Protein AF-0000000078949678 (afdb_homodimer)

Secondary structure (DSSP, 8-state):
-HHHHHHHHHHGGG--S-HHHHHHHHHHHHTT--HHHHHH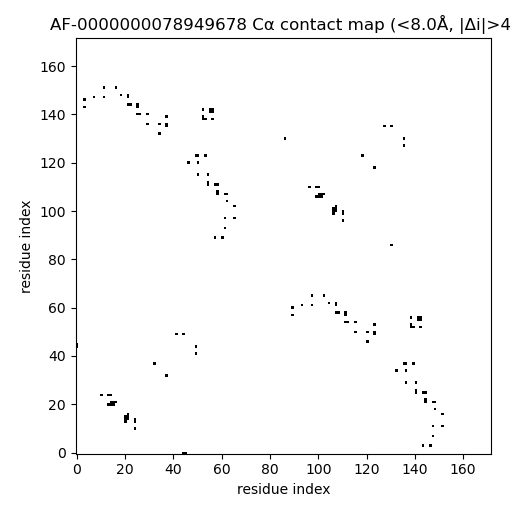HHHHS-HHHHHHHHHHHHHHHHHHHHHHHHHHHHHTTTTS------/-HHHHHHHHHHGGG--S-HHHHHHHHHHHHTT--HHHHHHHHHHS-HHHHHHHHHHHHHHHHHHHHHHHHHHHHHHHTTS------

Radius of gyration: 21.17 Å; Cα contacts (8 Å, |Δi|>4): 80; chains: 2; bounding box: 65×50×60 Å

Foldseek 3Di:
DVVVVVLCVVCVVQCPVDPVSVVVSVVVVCVPDDPVNVVVVLVPDPPVVNVVVVVVVVVVVVVVVVVVVVVVVVVVPPPPPPPPPD/DVVVVVLCVVCVVQQPPDPVSVVVSVVVVCVPDDPVNVVVVLVPDPPVVNVVVVVVVVVVVVVVVVVVVVVVVVVPPPPPPPPPPD

Organism: Halalkalibacterium halodurans (strain ATCC BAA-125 / DSM 18197 / FERM 7344 / JCM 9153 / C-125) (NCBI:txid272558)

Sequence (172 aa):
MEFVDRLYELYKDKLTGDEEDAFIIIEGIMESFTARDVNQLFHDLPEPERFDMLALYLYEKFRQKLAEEGIGQTKNRDDGQIKFYHMEFVDRLYELYKDKLTGDEEDAFIIIEGIMESFTARDVNQLFHDLPEPERFDMLALYLYEKFRQKLAEEGIGQTKNRDDGQIKFYH

Structure (mmCIF, N/CA/C/O backbone):
data_AF-0000000078949678-model_v1
#
loop_
_entity.id
_entity.type
_entity.pdbx_description
1 polymer 'BH0404 protein'
#
loop_
_atom_site.group_PDB
_atom_site.id
_atom_site.type_symbol
_atom_site.label_atom_id
_atom_site.label_alt_id
_atom_site.label_comp_id
_atom_site.label_asym_id
_atom_site.label_entity_id
_atom_site.label_seq_id
_atom_site.pdbx_PDB_ins_code
_atom_site.Cartn_x
_atom_site.Cartn_y
_atom_site.Cartn_z
_atom_site.occupancy
_atom_site.B_iso_or_equiv
_atom_site.auth_seq_id
_atom_site.auth_comp_id
_atom_site.auth_asym_id
_atom_site.auth_atom_id
_atom_site.pdbx_PDB_model_num
ATOM 1 N N . MET A 1 1 ? 14.203 7.016 0.719 1 61.31 1 MET A N 1
ATOM 2 C CA . MET A 1 1 ? 13.18 7.258 -0.299 1 61.31 1 MET A CA 1
ATOM 3 C C . MET A 1 1 ? 13.258 8.688 -0.818 1 61.31 1 MET A C 1
ATOM 5 O O . MET A 1 1 ? 12.969 9.633 -0.083 1 61.31 1 MET A O 1
ATOM 9 N N . GLU A 1 2 ? 14.172 8.844 -1.769 1 66.38 2 GLU A N 1
ATOM 10 C CA . GLU A 1 2 ? 14.414 10.203 -2.232 1 66.38 2 GLU A CA 1
ATOM 11 C C . GLU A 1 2 ? 13.18 10.781 -2.924 1 66.38 2 GLU A C 1
ATOM 13 O O . GLU A 1 2 ? 12.797 11.922 -2.672 1 66.38 2 GLU A O 1
ATOM 18 N N . PHE A 1 3 ? 12.578 9.977 -3.799 1 72 3 PHE A N 1
ATOM 19 C CA . PHE A 1 3 ? 11.445 10.469 -4.562 1 72 3 PHE A CA 1
ATOM 20 C C . PHE A 1 3 ? 10.258 10.75 -3.65 1 72 3 PHE A C 1
ATOM 22 O O . PHE A 1 3 ? 9.656 11.828 -3.723 1 72 3 PHE A O 1
ATOM 29 N N . VAL A 1 4 ? 10.023 9.883 -2.732 1 78.19 4 VAL A N 1
ATOM 30 C CA . VAL A 1 4 ? 8.906 10.023 -1.809 1 78.19 4 VAL A CA 1
ATOM 31 C C . VAL A 1 4 ? 9.117 11.25 -0.922 1 78.19 4 VAL A C 1
ATOM 33 O O . VAL A 1 4 ? 8.18 12 -0.646 1 78.19 4 VAL A O 1
ATOM 36 N N . ASP A 1 5 ? 10.344 11.414 -0.542 1 80.88 5 ASP A N 1
ATOM 37 C CA . ASP A 1 5 ? 10.688 12.562 0.292 1 80.88 5 ASP A CA 1
ATOM 38 C C . ASP A 1 5 ? 10.438 13.867 -0.449 1 80.88 5 ASP A C 1
ATOM 40 O O . ASP A 1 5 ? 9.922 14.828 0.131 1 80.88 5 ASP A O 1
ATOM 44 N N . ARG A 1 6 ? 10.844 13.828 -1.626 1 80.88 6 ARG A N 1
ATOM 45 C CA . ARG A 1 6 ? 10.664 15.016 -2.455 1 80.88 6 ARG A CA 1
ATOM 46 C C . ARG A 1 6 ? 9.18 15.32 -2.656 1 80.88 6 ARG A C 1
ATOM 48 O O . ARG A 1 6 ? 8.766 16.469 -2.564 1 80.88 6 ARG A O 1
ATOM 55 N N . LEU A 1 7 ? 8.359 14.328 -2.93 1 81.06 7 LEU A N 1
ATOM 56 C CA . LEU A 1 7 ? 6.926 14.508 -3.117 1 81.06 7 LEU A CA 1
ATOM 57 C C . LEU A 1 7 ? 6.27 15.023 -1.837 1 81.06 7 LEU A C 1
ATOM 59 O O . LEU A 1 7 ? 5.402 15.898 -1.885 1 81.06 7 LEU A O 1
ATOM 63 N N . TYR A 1 8 ? 6.746 14.5 -0.743 1 84.62 8 TYR A N 1
ATOM 64 C CA . TYR A 1 8 ? 6.207 14.938 0.542 1 84.62 8 TYR A CA 1
ATOM 65 C C . TYR A 1 8 ? 6.492 16.406 0.783 1 84.62 8 TYR A C 1
ATOM 67 O O . TYR A 1 8 ? 5.609 17.156 1.204 1 84.62 8 TYR A O 1
ATOM 75 N N . GLU A 1 9 ? 7.707 16.797 0.512 1 82.5 9 GLU A N 1
ATOM 76 C CA . GLU A 1 9 ? 8.117 18.172 0.719 1 82.5 9 GLU A CA 1
ATOM 77 C C . GLU A 1 9 ? 7.309 19.125 -0.166 1 82.5 9 GLU A C 1
ATOM 79 O O . GLU A 1 9 ? 6.98 20.234 0.247 1 82.5 9 GLU A O 1
ATOM 84 N N . LEU A 1 10 ? 6.992 18.625 -1.305 1 82.69 10 LEU A N 1
ATOM 85 C CA . LEU A 1 10 ? 6.273 19.438 -2.275 1 82.69 10 LEU A CA 1
ATOM 86 C C . LEU A 1 10 ? 4.809 19.594 -1.872 1 82.69 10 LEU A C 1
ATOM 88 O O . LEU A 1 10 ? 4.219 20.656 -2.082 1 82.69 10 LEU A O 1
ATOM 92 N N . TYR A 1 11 ? 4.289 18.594 -1.198 1 81.38 11 TYR A N 1
ATOM 93 C CA . TYR A 1 11 ? 2.844 18.594 -1.015 1 81.38 11 TYR A CA 1
ATOM 94 C C . TYR A 1 11 ? 2.482 18.625 0.466 1 81.38 11 TYR A C 1
ATOM 96 O O . TYR A 1 11 ? 1.304 18.703 0.821 1 81.38 11 TYR A O 1
ATOM 104 N N . LYS A 1 12 ? 3.402 18.688 1.353 1 77.25 12 LYS A N 1
ATOM 105 C CA . LYS A 1 12 ? 3.162 18.578 2.789 1 77.25 12 LYS A CA 1
ATOM 106 C C . LYS A 1 12 ? 2.322 19.75 3.293 1 77.25 12 LYS A C 1
ATOM 108 O O . LYS A 1 12 ? 1.557 19.609 4.246 1 77.25 12 LYS A O 1
ATOM 113 N N . ASP A 1 13 ? 2.549 20.891 2.637 1 76.69 13 ASP A N 1
ATOM 114 C CA . ASP A 1 13 ? 1.837 22.094 3.088 1 76.69 13 ASP A CA 1
ATOM 115 C C . ASP A 1 13 ? 0.347 21.984 2.771 1 76.69 13 ASP A C 1
ATOM 117 O O . ASP A 1 13 ? -0.465 22.719 3.346 1 76.69 13 ASP A O 1
ATOM 121 N N . LYS A 1 14 ? 0.076 21.188 1.823 1 78.06 14 LYS A N 1
ATOM 122 C CA . LYS A 1 14 ? -1.313 20.984 1.422 1 78.06 14 LYS A CA 1
ATOM 123 C C . LYS A 1 14 ? -1.976 19.891 2.262 1 78.06 14 LYS A C 1
ATOM 125 O O . LYS A 1 14 ? -3.189 19.688 2.18 1 78.06 14 LYS A O 1
ATOM 130 N N . LEU A 1 15 ? -1.161 19.312 3.064 1 70.38 15 LEU A N 1
ATOM 131 C CA . LEU A 1 15 ? -1.652 18.219 3.904 1 70.38 15 LEU A CA 1
ATOM 132 C C . LEU A 1 15 ? -2.25 18.766 5.199 1 70.38 15 LEU A C 1
ATOM 134 O O . LEU A 1 15 ? -1.608 19.547 5.906 1 70.38 15 LEU A O 1
ATOM 138 N N . THR A 1 16 ? -3.445 19.016 5.418 1 64.88 16 THR A N 1
ATOM 139 C CA . THR A 1 16 ? -4.109 19.609 6.574 1 64.88 16 THR A CA 1
ATOM 140 C C . THR A 1 16 ? -4.219 18.609 7.715 1 64.88 16 THR A C 1
ATOM 142 O O . THR A 1 16 ? -4.656 18.953 8.812 1 64.88 16 THR A O 1
ATOM 145 N N . GLY A 1 17 ? -3.521 17.547 7.672 1 61.59 17 GLY A N 1
ATOM 146 C CA . GLY A 1 17 ? -3.52 16.609 8.789 1 61.59 17 GLY A CA 1
ATOM 147 C C . GLY A 1 17 ? -4.66 15.609 8.734 1 61.59 17 GLY A C 1
ATOM 148 O O . GLY A 1 17 ? -4.68 14.641 9.492 1 61.59 17 GLY A O 1
ATOM 149 N N . ASP A 1 18 ? -5.695 15.953 8 1 66.25 18 ASP A N 1
ATOM 150 C CA . ASP A 1 18 ? -6.805 15.008 7.887 1 66.25 18 ASP A CA 1
ATOM 151 C C . ASP A 1 18 ? -6.492 13.922 6.855 1 66.25 18 ASP A C 1
ATOM 153 O O . ASP A 1 18 ? -5.938 14.211 5.793 1 66.25 18 ASP A O 1
ATOM 157 N N . GLU A 1 19 ? -6.617 12.711 7.191 1 66.5 19 GLU A N 1
ATOM 158 C CA . GLU A 1 19 ? -6.418 11.555 6.328 1 66.5 19 GLU A CA 1
ATOM 159 C C . GLU A 1 19 ? -7.027 11.781 4.945 1 66.5 19 GLU A C 1
ATOM 161 O O . GLU A 1 19 ? -6.445 11.398 3.932 1 66.5 19 GLU A O 1
ATOM 166 N N . GLU A 1 20 ? -8.18 12.312 4.855 1 71.69 20 GLU A N 1
ATOM 167 C CA . GLU A 1 20 ? -8.867 12.562 3.592 1 71.69 20 GLU A CA 1
ATOM 168 C C . GLU A 1 20 ? -8.078 13.539 2.719 1 71.69 20 GLU A C 1
ATOM 170 O O . GLU A 1 20 ? -8.031 13.383 1.496 1 71.69 20 GLU A O 1
ATOM 175 N N . ASP A 1 21 ? -7.473 14.398 3.363 1 78.56 21 ASP A N 1
ATOM 176 C CA . ASP A 1 21 ? -6.707 15.406 2.633 1 78.56 21 ASP A CA 1
ATOM 177 C C . ASP A 1 21 ? -5.477 14.789 1.975 1 78.56 21 ASP A C 1
ATOM 179 O O . ASP A 1 21 ? -5.145 15.109 0.833 1 78.56 21 ASP A O 1
ATOM 183 N N . ALA A 1 22 ? -4.918 13.836 2.717 1 80.38 22 ALA A N 1
ATOM 184 C CA . ALA A 1 22 ? -3.729 13.18 2.18 1 80.38 22 ALA A CA 1
ATOM 185 C C . ALA A 1 22 ? -4.07 12.367 0.933 1 80.38 22 ALA A C 1
ATOM 187 O O . ALA A 1 22 ? -3.334 12.398 -0.057 1 80.38 22 ALA A O 1
ATOM 188 N N . PHE A 1 23 ? -5.258 11.805 0.991 1 85 23 PHE A N 1
ATOM 189 C CA . PHE A 1 23 ? -5.66 10.961 -0.129 1 85 23 PHE A CA 1
ATOM 190 C C . PHE A 1 23 ? -5.918 11.805 -1.374 1 85 23 PHE A C 1
ATOM 192 O O . PHE A 1 23 ? -5.543 11.414 -2.482 1 85 23 PHE A O 1
ATOM 199 N N . ILE A 1 24 ? -6.504 12.938 -1.186 1 87 24 ILE A N 1
ATOM 200 C CA . ILE A 1 24 ? -6.844 13.828 -2.293 1 87 24 ILE A CA 1
ATOM 201 C C . ILE A 1 24 ? -5.566 14.352 -2.945 1 87 24 ILE A C 1
ATOM 203 O O . ILE A 1 24 ? -5.469 14.406 -4.172 1 87 24 ILE A O 1
ATOM 207 N N . ILE A 1 25 ? -4.641 14.727 -2.17 1 87.12 25 ILE A N 1
ATOM 208 C CA . ILE A 1 25 ? -3.373 15.25 -2.666 1 87.12 25 ILE A CA 1
ATOM 209 C C . ILE A 1 25 ? -2.65 14.172 -3.473 1 87.12 25 ILE A C 1
ATOM 211 O O . ILE A 1 25 ? -2.156 14.438 -4.57 1 87.12 25 ILE A O 1
ATOM 215 N N . ILE A 1 26 ? -2.629 12.984 -2.979 1 91.94 26 ILE A N 1
ATOM 216 C CA . ILE A 1 26 ? -1.965 11.875 -3.65 1 91.94 26 ILE A CA 1
ATOM 217 C C . ILE A 1 26 ? -2.641 11.602 -4.992 1 91.94 26 ILE A C 1
ATOM 219 O O . ILE A 1 26 ? -1.967 11.359 -5.996 1 91.94 26 ILE A O 1
ATOM 223 N N . GLU A 1 27 ? -3.961 11.609 -4.957 1 88.94 27 GLU A N 1
ATOM 224 C CA . GLU A 1 27 ? -4.699 11.43 -6.203 1 88.94 27 GLU A CA 1
ATOM 225 C C . GLU A 1 27 ? -4.301 12.484 -7.234 1 88.94 27 GLU A C 1
ATOM 227 O O . GLU A 1 27 ? -4.176 12.172 -8.422 1 88.94 27 GLU A O 1
ATOM 232 N N . GLY A 1 28 ? -4.223 13.672 -6.754 1 89.12 28 GLY A N 1
ATOM 233 C CA . GLY A 1 28 ? -3.787 14.742 -7.637 1 89.12 28 GLY A CA 1
ATOM 234 C C . GLY A 1 28 ? -2.402 14.516 -8.211 1 89.12 28 GLY A C 1
ATOM 235 O O . GLY A 1 28 ? -2.164 14.773 -9.398 1 89.12 28 GLY A O 1
ATOM 236 N N . ILE A 1 29 ? -1.448 14.023 -7.402 1 89.94 29 ILE A N 1
ATOM 237 C CA . ILE A 1 29 ? -0.082 13.719 -7.816 1 89.94 29 ILE A CA 1
ATOM 238 C C . ILE A 1 29 ? -0.09 12.586 -8.844 1 89.94 29 ILE A C 1
ATOM 240 O O . ILE A 1 29 ? 0.567 12.68 -9.883 1 89.94 29 ILE A O 1
ATOM 244 N N . MET A 1 30 ? -0.865 11.531 -8.617 1 91.88 30 MET A N 1
ATOM 245 C CA . MET A 1 30 ? -0.91 10.336 -9.445 1 91.88 30 MET A CA 1
ATOM 246 C C . MET A 1 30 ? -1.525 10.641 -10.805 1 91.88 30 MET A C 1
ATOM 248 O O . MET A 1 30 ? -1.249 9.945 -11.789 1 91.88 30 MET A O 1
ATOM 252 N N . GLU A 1 31 ? -2.357 11.672 -10.953 1 91.19 31 GLU A N 1
ATOM 253 C CA . GLU A 1 31 ? -2.99 12.055 -12.211 1 91.19 31 GLU A CA 1
ATOM 254 C C . GLU A 1 31 ? -1.947 12.422 -13.266 1 91.19 31 GLU A C 1
ATOM 256 O O . GLU A 1 31 ? -2.186 12.25 -14.461 1 91.19 31 GLU A O 1
ATOM 261 N N . SER A 1 32 ? -0.833 12.828 -12.766 1 89.44 32 SER A N 1
ATOM 262 C CA . SER A 1 32 ? 0.216 13.258 -13.68 1 89.44 32 SER A CA 1
ATOM 263 C C . SER A 1 32 ? 1.136 12.102 -14.047 1 89.44 32 SER A C 1
ATOM 265 O O . SER A 1 32 ? 1.992 12.234 -14.93 1 89.44 32 SER A O 1
ATOM 267 N N . PHE A 1 33 ? 0.99 11.039 -13.367 1 92.06 33 PHE A N 1
ATOM 268 C CA . PHE A 1 33 ? 1.872 9.906 -13.602 1 92.06 33 PHE A CA 1
ATOM 269 C C . PHE A 1 33 ? 1.341 9.031 -14.734 1 92.06 33 PHE A C 1
ATOM 271 O O . PHE A 1 33 ? 0.139 8.773 -14.812 1 92.06 33 PHE A O 1
ATOM 278 N N . THR A 1 34 ? 2.201 8.539 -15.609 1 93.38 34 THR A N 1
ATOM 279 C CA . THR A 1 34 ? 1.892 7.531 -16.625 1 93.38 34 THR A CA 1
ATOM 280 C C . THR A 1 34 ? 2.242 6.133 -16.125 1 93.38 34 THR A C 1
ATOM 282 O O . THR A 1 34 ? 2.855 5.98 -15.062 1 93.38 34 THR A O 1
ATOM 285 N N . ALA A 1 35 ? 1.836 5.141 -16.891 1 92.38 35 ALA A N 1
ATOM 286 C CA . ALA A 1 35 ? 2.205 3.764 -16.578 1 92.38 35 ALA A CA 1
ATOM 287 C C . ALA A 1 35 ? 3.721 3.6 -16.531 1 92.38 35 ALA A C 1
ATOM 289 O O . ALA A 1 35 ? 4.246 2.881 -15.672 1 92.38 35 ALA A O 1
ATOM 290 N N . ARG A 1 36 ? 4.352 4.258 -17.406 1 93.81 36 ARG A N 1
ATOM 291 C CA . ARG A 1 36 ? 5.812 4.215 -17.453 1 93.81 36 ARG A CA 1
ATOM 292 C C . ARG A 1 36 ? 6.41 4.84 -16.188 1 93.81 36 ARG A C 1
ATOM 294 O O . ARG A 1 36 ? 7.371 4.312 -15.633 1 93.81 36 ARG A O 1
ATOM 301 N N . ASP A 1 37 ? 5.844 5.957 -15.711 1 93.62 37 ASP A N 1
ATOM 302 C CA . ASP A 1 37 ? 6.316 6.621 -14.5 1 93.62 37 ASP A CA 1
ATOM 303 C C . ASP A 1 37 ? 6.176 5.707 -13.281 1 93.62 37 ASP A C 1
ATOM 305 O O . ASP A 1 37 ? 7.086 5.625 -12.453 1 93.62 37 ASP A O 1
ATOM 309 N N . VAL A 1 38 ? 5.062 5.027 -13.219 1 94.81 38 VAL A N 1
ATOM 310 C CA . VAL A 1 38 ? 4.773 4.141 -12.094 1 94.81 38 VAL A CA 1
ATOM 311 C C . VAL A 1 38 ? 5.766 2.984 -12.078 1 94.81 38 VAL A C 1
ATOM 313 O O . VAL A 1 38 ? 6.316 2.645 -11.031 1 94.81 38 VAL A O 1
ATOM 316 N N . ASN A 1 39 ? 6.035 2.426 -13.242 1 94.94 39 ASN A N 1
ATOM 317 C CA . ASN A 1 39 ? 6.992 1.333 -13.367 1 94.94 39 ASN A CA 1
ATOM 318 C C . ASN A 1 39 ? 8.398 1.775 -12.969 1 94.94 39 ASN A C 1
ATOM 320 O O . ASN A 1 39 ? 9.102 1.064 -12.25 1 94.94 39 ASN A O 1
ATOM 324 N N . GLN A 1 40 ? 8.781 2.936 -13.445 1 93.5 40 GLN A N 1
ATOM 325 C CA . GLN A 1 40 ? 10.109 3.461 -13.148 1 93.5 40 GLN A CA 1
ATOM 326 C C . GLN A 1 40 ? 10.273 3.742 -11.664 1 93.5 40 GLN A C 1
ATOM 328 O O . GLN A 1 40 ? 11.328 3.453 -11.078 1 93.5 40 GLN A O 1
ATOM 333 N N . LEU A 1 41 ? 9.297 4.312 -11.102 1 92.94 41 LEU A N 1
ATOM 334 C CA . LEU A 1 41 ? 9.336 4.609 -9.672 1 92.94 41 LEU A CA 1
ATOM 335 C C . LEU A 1 41 ? 9.508 3.332 -8.859 1 92.94 41 LEU A C 1
ATOM 337 O O . LEU A 1 41 ? 10.344 3.277 -7.953 1 92.94 41 LEU A O 1
ATOM 341 N N . PHE A 1 42 ? 8.766 2.324 -9.242 1 95.19 42 PHE A N 1
ATOM 342 C CA . PHE A 1 42 ? 8.867 1.044 -8.555 1 95.19 42 PHE A CA 1
ATOM 343 C C . PHE A 1 42 ? 10.281 0.482 -8.664 1 95.19 42 PHE A C 1
ATOM 345 O O . PHE A 1 42 ? 10.844 -0.004 -7.68 1 95.19 42 PHE A O 1
ATOM 352 N N . HIS A 1 43 ? 10.781 0.562 -9.773 1 92.62 43 HIS A N 1
ATOM 353 C CA . HIS A 1 43 ? 12.109 0.021 -10.039 1 92.62 43 HIS A CA 1
ATOM 354 C C . HIS A 1 43 ? 13.188 0.816 -9.305 1 92.62 43 HIS A C 1
ATOM 356 O O . HIS A 1 43 ? 14.211 0.261 -8.906 1 92.62 43 HIS A O 1
ATOM 362 N N . ASP A 1 44 ? 12.938 2.096 -9.102 1 91.5 44 ASP A N 1
ATOM 363 C CA . ASP A 1 44 ? 13.906 2.969 -8.453 1 91.5 44 ASP A CA 1
ATOM 364 C C . ASP A 1 44 ? 13.867 2.811 -6.938 1 91.5 44 ASP A C 1
ATOM 366 O O . ASP A 1 44 ? 14.789 3.242 -6.238 1 91.5 44 ASP A O 1
ATOM 370 N N . LEU A 1 45 ? 12.797 2.271 -6.43 1 91.75 45 LEU A N 1
ATOM 371 C CA . LEU A 1 45 ? 12.727 2.01 -4.996 1 91.75 45 LEU A CA 1
ATOM 372 C C . LEU A 1 45 ? 13.719 0.919 -4.598 1 91.75 45 LEU A C 1
ATOM 374 O O . LEU A 1 45 ? 13.859 -0.084 -5.305 1 91.75 45 LEU A O 1
ATOM 378 N N . PRO A 1 46 ? 14.406 1.146 -3.477 1 92.81 46 PRO A N 1
ATOM 379 C CA . PRO A 1 46 ? 15.25 0.059 -2.973 1 92.81 46 PRO A CA 1
ATOM 380 C C . PRO A 1 46 ? 14.453 -1.212 -2.678 1 92.81 46 PRO A C 1
ATOM 382 O O . PRO A 1 46 ? 13.266 -1.143 -2.365 1 92.81 46 PRO A O 1
ATOM 385 N N . GLU A 1 47 ? 15.141 -2.32 -2.732 1 92 47 GLU A N 1
ATOM 386 C CA . GLU A 1 47 ? 14.508 -3.633 -2.615 1 92 47 GLU A CA 1
ATOM 387 C C . GLU A 1 47 ? 13.648 -3.723 -1.356 1 92 47 GLU A C 1
ATOM 389 O O . GLU A 1 47 ? 12.492 -4.133 -1.419 1 92 47 GLU A O 1
ATOM 394 N N . PRO A 1 48 ? 14.164 -3.262 -0.14 1 93.19 48 PRO A N 1
ATOM 395 C CA . PRO A 1 48 ? 13.328 -3.359 1.061 1 93.19 48 PRO A CA 1
ATOM 396 C C . PRO A 1 48 ? 12.039 -2.549 0.95 1 93.19 48 PRO A C 1
ATOM 398 O O . PRO A 1 48 ? 11 -2.965 1.462 1 93.19 48 PRO A O 1
ATOM 401 N N . GLU A 1 49 ? 12.117 -1.472 0.24 1 92.94 49 GLU A N 1
ATOM 402 C CA . GLU A 1 49 ? 10.945 -0.613 0.095 1 92.94 49 GLU A CA 1
ATOM 403 C C . GLU A 1 49 ? 9.938 -1.216 -0.876 1 92.94 49 GLU A C 1
ATOM 405 O O . GLU A 1 49 ? 8.727 -1.062 -0.697 1 92.94 49 GLU A O 1
ATOM 410 N N . ARG A 1 50 ? 10.461 -1.884 -1.887 1 95.56 50 ARG A N 1
ATOM 411 C CA . ARG A 1 50 ? 9.562 -2.57 -2.812 1 95.56 50 ARG A CA 1
ATOM 412 C C . ARG A 1 50 ? 8.805 -3.693 -2.109 1 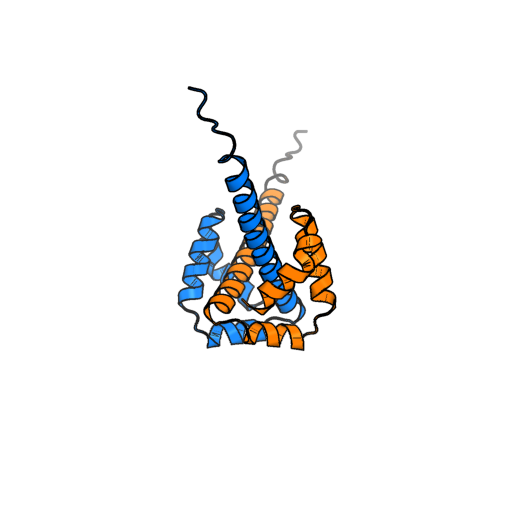95.56 50 ARG A C 1
ATOM 414 O O . ARG A 1 50 ? 7.613 -3.893 -2.354 1 95.56 50 ARG A O 1
ATOM 421 N N . PHE A 1 51 ? 9.531 -4.383 -1.236 1 94.81 51 PHE A N 1
ATOM 422 C CA . PHE A 1 51 ? 8.906 -5.426 -0.432 1 94.81 51 PHE A CA 1
ATOM 423 C C . PHE A 1 51 ? 7.828 -4.836 0.47 1 94.81 51 PHE A C 1
ATOM 425 O O . PHE A 1 51 ? 6.73 -5.387 0.573 1 94.81 51 PHE A O 1
ATOM 432 N N . ASP A 1 52 ? 8.141 -3.66 1.082 1 93.38 52 ASP A N 1
ATOM 433 C CA . ASP A 1 52 ? 7.191 -2.988 1.963 1 93.38 52 ASP A CA 1
ATOM 434 C C . ASP A 1 52 ? 5.926 -2.596 1.207 1 93.38 52 ASP A C 1
ATOM 436 O O . ASP A 1 52 ? 4.816 -2.744 1.725 1 93.38 52 ASP A O 1
ATOM 440 N N . MET A 1 53 ? 6.141 -2.072 0.069 1 95.56 53 MET A N 1
ATOM 441 C CA . MET A 1 53 ? 5.012 -1.632 -0.742 1 95.56 53 MET A CA 1
ATOM 442 C C . MET A 1 53 ? 4.094 -2.803 -1.079 1 95.56 53 MET A C 1
ATOM 444 O O . MET A 1 53 ? 2.871 -2.688 -0.984 1 95.56 53 MET A O 1
ATOM 448 N N . LEU A 1 54 ? 4.715 -3.955 -1.516 1 96.12 54 LEU A N 1
ATOM 449 C CA . LEU A 1 54 ? 3.914 -5.129 -1.847 1 96.12 54 LEU A CA 1
ATOM 450 C C . LEU A 1 54 ? 3.203 -5.668 -0.61 1 96.12 54 LEU A C 1
ATOM 452 O O . LEU A 1 54 ? 2.027 -6.027 -0.674 1 96.12 54 LEU A O 1
ATOM 456 N N . ALA A 1 55 ? 3.932 -5.688 0.539 1 93.69 55 ALA A N 1
ATOM 457 C CA . ALA A 1 55 ? 3.334 -6.164 1.783 1 93.69 55 ALA A CA 1
ATOM 458 C C . ALA A 1 55 ? 2.123 -5.32 2.17 1 93.69 55 ALA A C 1
ATOM 460 O O . ALA A 1 55 ? 1.08 -5.855 2.551 1 93.69 55 ALA A O 1
ATOM 461 N N . LEU A 1 56 ? 2.264 -4.023 2.094 1 94.94 56 LEU A N 1
ATOM 462 C CA . LEU A 1 56 ? 1.186 -3.092 2.404 1 94.94 56 LEU A CA 1
ATOM 463 C C . LEU A 1 56 ? -0.013 -3.324 1.49 1 94.94 56 LEU A C 1
ATOM 465 O O . LEU A 1 56 ? -1.157 -3.338 1.951 1 94.94 56 LEU A O 1
ATOM 469 N N . TYR A 1 57 ? 0.32 -3.486 0.228 1 95.19 57 TYR A N 1
ATOM 470 C CA . TYR A 1 57 ? -0.736 -3.729 -0.749 1 95.19 57 TYR A CA 1
ATOM 471 C C . TYR A 1 57 ? -1.49 -5.012 -0.427 1 95.19 57 TYR A C 1
ATOM 473 O O . TYR A 1 57 ? -2.725 -5.031 -0.419 1 95.19 57 TYR A O 1
ATOM 481 N N . LEU A 1 58 ? -0.792 -6.133 -0.193 1 92.94 58 LEU A N 1
ATOM 482 C CA . LEU A 1 58 ? -1.403 -7.414 0.142 1 92.94 58 LEU A CA 1
ATOM 483 C C . LEU A 1 58 ? -2.234 -7.301 1.415 1 92.94 58 LEU A C 1
ATOM 485 O O . LEU A 1 58 ? -3.342 -7.84 1.487 1 92.94 58 LEU A O 1
ATOM 489 N N . TYR A 1 59 ? -1.728 -6.602 2.375 1 91.19 59 TYR A N 1
ATOM 490 C CA . TYR A 1 59 ? -2.43 -6.391 3.635 1 91.19 59 TYR A CA 1
ATOM 491 C C . TYR A 1 59 ? -3.77 -5.699 3.404 1 91.19 59 TYR A C 1
ATOM 493 O O . TYR A 1 59 ? -4.797 -6.141 3.922 1 91.19 59 TYR A O 1
ATOM 501 N N . GLU A 1 60 ? -3.754 -4.625 2.68 1 90.31 60 GLU A N 1
ATOM 502 C CA . GLU A 1 60 ? -4.969 -3.863 2.406 1 90.31 60 GLU A CA 1
ATOM 503 C C . GLU A 1 60 ? -5.977 -4.699 1.619 1 90.31 60 GLU A C 1
ATOM 505 O O . GLU A 1 60 ? -7.18 -4.621 1.867 1 90.31 60 GLU A O 1
ATOM 510 N N . LYS A 1 61 ? -5.465 -5.457 0.64 1 90.06 61 LYS A N 1
ATOM 511 C CA . LYS A 1 61 ? -6.348 -6.309 -0.148 1 90.06 61 LYS A CA 1
ATOM 512 C C . LYS A 1 61 ? -6.984 -7.395 0.718 1 90.06 61 LYS A C 1
ATOM 514 O O . LYS A 1 61 ? -8.18 -7.672 0.596 1 90.06 61 LYS A O 1
ATOM 519 N N . PHE A 1 62 ? -6.246 -7.969 1.609 1 86.94 62 PHE A N 1
ATOM 520 C CA . PHE A 1 62 ? -6.77 -8.992 2.506 1 86.94 62 PHE A CA 1
ATOM 521 C C . PHE A 1 62 ? -7.809 -8.398 3.451 1 86.94 62 PHE A C 1
ATOM 523 O O . PHE A 1 62 ? -8.859 -9.008 3.688 1 86.94 62 PHE A O 1
ATOM 530 N N . ARG A 1 63 ? -7.445 -7.219 3.928 1 86.56 63 ARG A N 1
ATOM 531 C CA . ARG A 1 63 ? -8.398 -6.535 4.797 1 86.56 63 ARG A CA 1
ATOM 532 C C . ARG A 1 63 ? -9.711 -6.273 4.07 1 86.56 63 ARG A C 1
ATOM 534 O O . ARG A 1 63 ? -10.789 -6.449 4.645 1 86.56 63 ARG A O 1
ATOM 541 N N . GLN A 1 64 ? -9.695 -5.816 2.889 1 85.44 64 GLN A N 1
ATOM 542 C CA . GLN A 1 64 ? -10.883 -5.551 2.078 1 85.44 64 GLN A CA 1
ATOM 543 C C . GLN A 1 64 ? -11.695 -6.824 1.869 1 85.44 64 GLN A C 1
ATOM 545 O O . GLN A 1 64 ? -12.93 -6.805 1.971 1 85.44 64 GLN A O 1
ATOM 550 N N . LYS A 1 65 ? -11.008 -7.828 1.596 1 84.31 65 LYS A N 1
ATOM 551 C CA . LYS A 1 65 ? -11.68 -9.102 1.36 1 84.31 65 LYS A CA 1
ATOM 552 C C . LYS A 1 65 ? -12.336 -9.625 2.639 1 84.31 65 LYS A C 1
ATOM 554 O O . LYS A 1 65 ? -13.445 -10.148 2.604 1 84.31 65 LYS A O 1
ATOM 559 N N . LEU A 1 66 ? -11.625 -9.555 3.727 1 83.31 66 LEU A N 1
ATOM 560 C CA . LEU A 1 66 ? -12.164 -9.969 5.016 1 83.31 66 LEU A CA 1
ATOM 561 C C . LEU A 1 66 ? -13.438 -9.188 5.344 1 83.31 66 LEU A C 1
ATOM 563 O O . LEU A 1 66 ? -14.406 -9.758 5.84 1 83.31 66 LEU A O 1
ATOM 567 N N . ALA A 1 67 ? -13.367 -7.891 5.113 1 81.5 67 ALA A N 1
ATOM 568 C CA . ALA A 1 67 ? -14.508 -7.023 5.367 1 81.5 67 ALA A CA 1
ATOM 569 C C . ALA A 1 67 ? -15.695 -7.406 4.484 1 81.5 67 ALA A C 1
ATOM 571 O O . ALA A 1 67 ? -16.844 -7.383 4.938 1 81.5 67 ALA A O 1
ATOM 572 N N . GLU A 1 68 ? -15.352 -7.695 3.291 1 81.56 68 GLU A N 1
ATOM 573 C CA . GLU A 1 68 ? -16.406 -8.078 2.346 1 81.56 68 GLU A CA 1
ATOM 574 C C . GLU A 1 68 ? -17.047 -9.398 2.75 1 81.56 68 GLU A C 1
ATOM 576 O O . GLU A 1 68 ? -18.266 -9.57 2.588 1 81.56 68 GLU A O 1
ATOM 581 N N . GLU A 1 69 ? -16.25 -10.305 3.258 1 78.25 69 GLU A N 1
ATOM 582 C CA . GLU A 1 69 ? -16.766 -11.602 3.678 1 78.25 69 GLU A CA 1
ATOM 583 C C . GLU A 1 69 ? -17.516 -11.5 5.008 1 78.25 69 GLU A C 1
ATOM 585 O O . GLU A 1 69 ? -18.406 -12.289 5.285 1 78.25 69 GLU A O 1
ATOM 590 N N . GLY A 1 70 ? -16.922 -10.578 5.859 1 71.06 70 GLY A N 1
ATOM 591 C CA . GLY A 1 70 ? -17.625 -10.344 7.105 1 71.06 70 GLY A CA 1
ATOM 592 C C . GLY A 1 70 ? -18.984 -9.688 6.914 1 71.06 70 GLY A C 1
ATOM 593 O O . GLY A 1 70 ? -19.922 -9.969 7.656 1 71.06 70 GLY A O 1
ATOM 594 N N . ILE A 1 71 ? -19.016 -8.703 6.141 1 61.19 71 ILE A N 1
ATOM 595 C CA . ILE A 1 71 ? -20.281 -8.039 5.855 1 61.19 71 ILE A CA 1
ATOM 596 C C . ILE A 1 71 ? -21.234 -9.016 5.188 1 61.19 71 ILE A C 1
ATOM 598 O O . ILE A 1 71 ? -22.438 -8.969 5.422 1 61.19 71 ILE A O 1
ATOM 602 N N . GLY A 1 72 ? -20.578 -9.852 4.348 1 53 72 GLY A N 1
ATOM 603 C CA . GLY A 1 72 ? -21.453 -10.844 3.742 1 53 72 GLY A CA 1
ATOM 604 C C . GLY A 1 72 ? -22.016 -11.828 4.746 1 53 72 GLY A C 1
ATOM 605 O O . GLY A 1 72 ? -23.141 -12.32 4.574 1 53 72 GLY A O 1
ATOM 606 N N . GLN A 1 73 ? -21.172 -12.164 5.672 1 52.91 73 GLN A N 1
ATOM 607 C CA . GLN A 1 73 ? -21.719 -13.109 6.641 1 52.91 73 GLN A CA 1
ATOM 608 C C . GLN A 1 73 ? -22.734 -12.438 7.551 1 52.91 73 GLN A C 1
ATOM 610 O O . GLN A 1 73 ? -23.656 -13.094 8.062 1 52.91 73 GLN A O 1
ATOM 615 N N . THR A 1 74 ? -22.641 -11.133 7.797 1 48.72 74 THR A N 1
ATOM 616 C CA . THR A 1 74 ? -23.656 -10.5 8.617 1 48.72 74 THR A CA 1
ATOM 617 C C . THR A 1 74 ? -24.969 -10.344 7.836 1 48.72 74 THR A C 1
ATOM 619 O O . THR A 1 74 ? -26.016 -10.109 8.422 1 48.72 74 THR A O 1
ATOM 622 N N . LYS A 1 75 ? -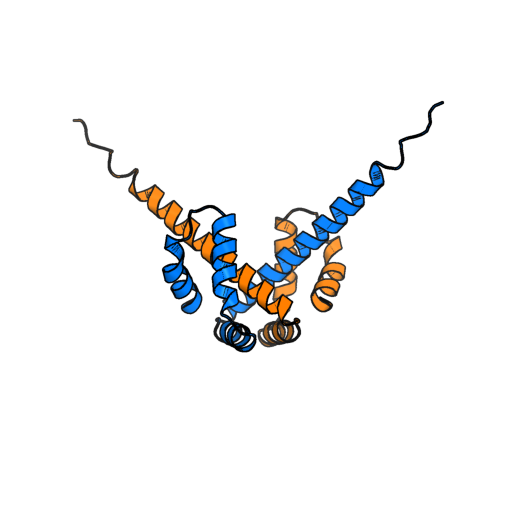24.891 -10.07 6.637 1 44.84 75 LYS A N 1
ATOM 623 C CA . LYS A 1 75 ? -26.188 -9.844 5.988 1 44.84 75 LYS A CA 1
ATOM 624 C C . LYS A 1 75 ? -27.047 -11.102 6.027 1 44.84 75 LYS A C 1
ATOM 626 O O . LYS A 1 75 ? -28.25 -11.039 5.773 1 44.84 75 LYS A O 1
ATOM 631 N N . ASN A 1 76 ? -26.406 -12.25 6.039 1 42.88 76 ASN A N 1
ATOM 632 C CA . ASN A 1 76 ? -27.297 -13.398 5.977 1 42.88 76 ASN A CA 1
ATOM 633 C C . ASN A 1 76 ? -27.969 -13.664 7.324 1 42.88 76 ASN A C 1
ATOM 635 O O . ASN A 1 76 ? -28.781 -14.57 7.445 1 42.88 76 ASN A O 1
ATOM 639 N N . ARG A 1 77 ? -27.281 -13.258 8.398 1 41.22 77 ARG A N 1
ATOM 640 C CA . ARG A 1 77 ? -27.953 -13.711 9.609 1 41.22 77 ARG A CA 1
ATOM 641 C C . ARG A 1 77 ? -29.328 -13.047 9.758 1 41.22 77 ARG A C 1
ATOM 643 O O . ARG A 1 77 ? -30.203 -13.57 10.438 1 41.22 77 ARG A O 1
ATOM 650 N N . ASP A 1 78 ? -29.406 -11.75 9.398 1 41.03 78 ASP A N 1
ATOM 651 C CA . ASP A 1 78 ? -30.641 -11.141 9.898 1 41.03 78 ASP A CA 1
ATOM 652 C C . ASP A 1 78 ? -31.844 -11.578 9.07 1 41.03 78 ASP A C 1
ATOM 654 O O . ASP A 1 78 ? -32.969 -11.227 9.398 1 41.03 78 ASP A O 1
ATOM 658 N N . ASP A 1 79 ? -31.594 -11.953 7.848 1 41.81 79 ASP A N 1
ATOM 659 C CA . ASP A 1 79 ? -32.844 -12.047 7.078 1 41.81 79 ASP A CA 1
ATOM 660 C C . ASP A 1 79 ? -33.625 -13.273 7.488 1 41.81 79 ASP A C 1
ATOM 662 O O . ASP A 1 79 ? -34.719 -13.539 6.934 1 41.81 79 ASP A O 1
ATOM 666 N N . GLY A 1 80 ? -32.938 -14.227 8.18 1 39.75 80 GLY A N 1
ATOM 667 C CA . GLY A 1 80 ? -33.781 -15.398 8.359 1 39.75 80 GLY A CA 1
ATOM 668 C C . GLY A 1 80 ? -34.969 -15.164 9.289 1 39.75 80 GLY A C 1
ATOM 669 O O . GLY A 1 80 ? -35.844 -16 9.391 1 39.75 80 GLY A O 1
ATOM 670 N N . GLN A 1 81 ? -34.719 -14.539 10.492 1 39.28 81 GLN A N 1
ATOM 671 C CA . GLN A 1 81 ? -35.719 -14.836 11.5 1 39.28 81 GLN A CA 1
ATOM 672 C C . GLN A 1 81 ? -36.969 -13.961 11.312 1 39.28 81 GLN A C 1
ATOM 674 O O . GLN A 1 81 ? -37.781 -13.812 12.234 1 39.28 81 GLN A O 1
ATOM 679 N N . ILE A 1 82 ? -37.094 -13.094 10.328 1 36.72 82 ILE A N 1
ATOM 680 C CA . ILE A 1 82 ? -38.375 -12.422 10.469 1 36.72 82 ILE A CA 1
ATOM 681 C C . ILE A 1 82 ? -39.5 -13.414 10.18 1 36.72 82 ILE A C 1
ATOM 683 O O . ILE A 1 82 ? -39.719 -13.82 9.031 1 36.72 82 ILE A O 1
ATOM 687 N N . LYS A 1 83 ? -39.688 -14.547 10.875 1 36.22 83 LYS A N 1
ATOM 688 C CA . LYS A 1 83 ? -40.938 -15.344 10.859 1 36.22 83 LYS A CA 1
ATOM 689 C C . LYS A 1 83 ? -42.156 -14.461 11.047 1 36.22 83 LYS A C 1
ATOM 691 O O . LYS A 1 83 ? -42.125 -13.477 11.797 1 36.22 83 LYS A O 1
ATOM 696 N N . PHE A 1 84 ? -43.125 -14.422 10.039 1 36.19 84 PHE A N 1
ATOM 697 C CA . PHE A 1 84 ? -44.5 -13.992 9.891 1 36.19 84 PHE A CA 1
ATOM 698 C C . PHE A 1 84 ? -45.344 -14.477 11.07 1 36.19 84 PHE A C 1
ATOM 700 O O . PHE A 1 84 ? -45.625 -15.672 11.18 1 36.19 84 PHE A O 1
ATOM 707 N N . TYR A 1 85 ? -45.062 -14.305 12.312 1 35.31 85 TYR A N 1
ATOM 708 C CA . TYR A 1 85 ? -46.094 -14.633 13.289 1 35.31 85 TYR A CA 1
ATOM 709 C C . TYR A 1 85 ? -47.375 -13.828 13.039 1 35.31 85 TYR A C 1
ATOM 711 O O . TYR A 1 85 ? -47.344 -12.594 13.07 1 35.31 85 TYR A O 1
ATOM 719 N N . HIS A 1 86 ? -48.25 -14.195 11.922 1 22.94 86 HIS A N 1
ATOM 720 C CA . HIS A 1 86 ? -49.688 -13.977 12.102 1 22.94 86 HIS A CA 1
ATOM 721 C C . HIS A 1 86 ? -50.219 -14.742 13.312 1 22.94 86 HIS A C 1
ATOM 723 O O . HIS A 1 86 ? -49.688 -15.805 13.656 1 22.94 86 HIS A O 1
ATOM 729 N N . MET B 1 1 ? -7.543 -9.406 -9.719 1 61.47 1 MET B N 1
ATOM 730 C CA . MET B 1 1 ? -6.305 -9.742 -9.023 1 61.47 1 MET B CA 1
ATOM 731 C C . MET B 1 1 ? -6.219 -11.242 -8.758 1 61.47 1 MET B C 1
ATOM 733 O O . MET B 1 1 ? -6.984 -11.781 -7.957 1 61.47 1 MET B O 1
ATOM 737 N N . GLU B 1 2 ? -5.719 -11.906 -9.805 1 67.5 2 GLU B N 1
ATOM 738 C CA . GLU B 1 2 ? -5.734 -13.359 -9.688 1 67.5 2 GLU B CA 1
ATOM 739 C C . GLU B 1 2 ? -4.773 -13.828 -8.602 1 67.5 2 GLU B C 1
ATOM 741 O O . GLU B 1 2 ? -5.125 -14.695 -7.789 1 67.5 2 GLU B O 1
ATOM 746 N N . PHE B 1 3 ? -3.564 -13.258 -8.633 1 72.62 3 PHE B N 1
ATOM 747 C CA . PHE B 1 3 ? -2.559 -13.719 -7.684 1 72.62 3 PHE B CA 1
ATOM 748 C C . PHE B 1 3 ? -2.977 -13.383 -6.254 1 72.62 3 PHE B C 1
ATOM 750 O O . PHE B 1 3 ? -2.936 -14.25 -5.375 1 72.62 3 PHE B O 1
ATOM 757 N N . VAL B 1 4 ? -3.473 -12.211 -6.055 1 78.5 4 VAL B N 1
ATOM 758 C CA . VAL B 1 4 ? -3.891 -11.766 -4.727 1 78.5 4 VAL B CA 1
ATOM 759 C C . VAL B 1 4 ? -5.059 -12.625 -4.242 1 78.5 4 VAL B C 1
ATOM 761 O O . VAL B 1 4 ? -5.117 -13 -3.066 1 78.5 4 VAL B O 1
ATOM 764 N N . ASP B 1 5 ? -5.91 -12.938 -5.156 1 81.12 5 ASP B N 1
ATOM 765 C CA . ASP B 1 5 ? -7.062 -13.773 -4.82 1 81.12 5 ASP B CA 1
ATOM 766 C C . ASP B 1 5 ? -6.621 -15.156 -4.363 1 81.12 5 ASP B C 1
ATOM 768 O O . ASP B 1 5 ? -7.164 -15.703 -3.404 1 81.12 5 ASP B O 1
ATOM 772 N N . ARG B 1 6 ? -5.73 -15.617 -5.098 1 81 6 ARG B N 1
ATOM 773 C CA . ARG B 1 6 ? -5.207 -16.938 -4.773 1 81 6 ARG B CA 1
ATOM 774 C C . ARG B 1 6 ? -4.523 -16.938 -3.41 1 81 6 ARG B C 1
ATOM 776 O O . ARG B 1 6 ? -4.711 -17.859 -2.611 1 81 6 ARG B O 1
ATOM 783 N N . LEU B 1 7 ? -3.697 -15.945 -3.115 1 81.44 7 LEU B N 1
ATOM 784 C CA . LEU B 1 7 ? -3.014 -15.836 -1.83 1 81.44 7 LEU B CA 1
ATOM 785 C C . LEU B 1 7 ? -4.02 -15.711 -0.69 1 81.44 7 LEU B C 1
ATOM 787 O O . LEU B 1 7 ? -3.842 -16.312 0.369 1 81.44 7 LEU B O 1
ATOM 791 N N . TYR B 1 8 ? -5.07 -14.953 -0.975 1 84.88 8 TYR B N 1
ATOM 792 C CA . TYR B 1 8 ? -6.105 -14.781 0.037 1 84.88 8 TYR B CA 1
ATOM 793 C C . TYR B 1 8 ? -6.781 -16.109 0.363 1 84.88 8 TYR B C 1
ATOM 795 O O . TYR B 1 8 ? -6.988 -16.438 1.534 1 84.88 8 TYR B O 1
ATOM 803 N N . GLU B 1 9 ? -7.09 -16.844 -0.652 1 82.81 9 GLU B N 1
ATOM 804 C CA . GLU B 1 9 ? -7.762 -18.125 -0.474 1 82.81 9 GLU B CA 1
ATOM 805 C C . GLU B 1 9 ? -6.887 -19.109 0.305 1 82.81 9 GLU B C 1
ATOM 807 O O . GLU B 1 9 ? -7.391 -19.891 1.104 1 82.81 9 GLU B O 1
ATOM 812 N N . LEU B 1 10 ? -5.637 -18.953 0.084 1 82.81 10 LEU B N 1
ATOM 813 C CA . LEU B 1 10 ? -4.691 -19.875 0.717 1 82.81 10 LEU B CA 1
ATOM 814 C C . LEU B 1 10 ? -4.52 -19.531 2.195 1 82.81 10 LEU B C 1
ATOM 816 O O . LEU B 1 10 ? -4.348 -20.422 3.023 1 82.81 10 LEU B O 1
ATOM 820 N N . TYR B 1 11 ? -4.656 -18.266 2.506 1 81.38 11 TYR B N 1
ATOM 821 C CA . TYR B 1 11 ? -4.254 -17.859 3.848 1 81.38 11 TYR B CA 1
ATOM 822 C C . TYR B 1 11 ? -5.434 -17.281 4.621 1 81.38 11 TYR B C 1
ATOM 824 O O . TYR B 1 11 ? -5.309 -16.953 5.801 1 81.38 11 TYR B O 1
ATOM 832 N N . LYS B 1 12 ? -6.598 -17.25 4.086 1 77.38 12 LYS B N 1
ATOM 833 C CA . LYS B 1 12 ? -7.754 -16.594 4.695 1 77.38 12 LYS B CA 1
ATOM 834 C C . LYS B 1 12 ? -8.156 -17.281 5.996 1 77.38 12 LYS B C 1
ATOM 836 O O . LYS B 1 12 ? -8.664 -16.641 6.918 1 77.38 12 LYS B O 1
ATOM 841 N N . ASP B 1 13 ? -7.941 -18.609 5.992 1 76.81 13 ASP B N 1
ATOM 842 C CA . ASP B 1 13 ? -8.344 -19.359 7.172 1 76.81 13 ASP B CA 1
ATOM 843 C C . ASP B 1 13 ? -7.457 -19.031 8.367 1 76.81 13 ASP B C 1
ATOM 845 O O . ASP B 1 13 ? -7.828 -19.281 9.516 1 76.81 13 ASP B O 1
ATOM 849 N N . LYS B 1 14 ? -6.316 -18.562 8.055 1 78.44 14 LYS B N 1
ATOM 850 C CA . LYS B 1 14 ? -5.363 -18.188 9.102 1 78.44 14 LYS B CA 1
ATOM 851 C C . LYS B 1 14 ? -5.598 -16.766 9.57 1 78.44 14 LYS B C 1
ATOM 853 O O . LYS B 1 14 ? -5.008 -16.328 10.555 1 78.44 14 LYS B O 1
ATOM 858 N N . LEU B 1 15 ? -6.477 -16.125 8.883 1 70.31 15 LEU B N 1
ATOM 859 C CA . LEU B 1 15 ? -6.77 -14.727 9.195 1 70.31 15 LEU B CA 1
ATOM 860 C C . LEU B 1 15 ? -7.816 -14.625 10.305 1 70.31 15 LEU B C 1
ATOM 862 O O . LEU B 1 15 ? -8.883 -15.242 10.211 1 70.31 15 LEU B O 1
ATOM 866 N N . THR B 1 16 ? -7.613 -14.508 11.516 1 65.06 16 THR B N 1
ATOM 867 C CA . THR B 1 16 ? -8.523 -14.484 12.656 1 65.06 16 THR B CA 1
ATOM 868 C C . THR B 1 16 ? -9.266 -13.156 12.734 1 65.06 16 THR B C 1
ATOM 870 O O . THR B 1 16 ? -10.148 -12.977 13.578 1 65.06 16 THR B O 1
ATOM 873 N N . GLY B 1 17 ? -9.25 -12.375 11.742 1 61.53 17 GLY B N 1
ATOM 874 C CA . GLY B 1 17 ? -10.031 -11.148 11.742 1 61.53 17 GLY B CA 1
ATOM 875 C C . GLY B 1 17 ? -9.312 -9.977 12.383 1 61.53 17 GLY B C 1
ATOM 876 O O . GLY B 1 17 ? -9.758 -8.828 12.266 1 61.53 17 GLY B O 1
ATOM 877 N N . ASP B 1 18 ? -8.352 -10.273 13.211 1 67.06 18 ASP B N 1
ATOM 878 C CA . ASP B 1 18 ? -7.598 -9.18 13.828 1 67.06 18 ASP B CA 1
ATOM 879 C C . ASP B 1 18 ? -6.543 -8.633 12.867 1 67.06 18 ASP B C 1
ATOM 881 O O . ASP B 1 18 ? -5.883 -9.398 12.156 1 67.06 18 ASP B O 1
ATOM 885 N N . GLU B 1 19 ? -6.496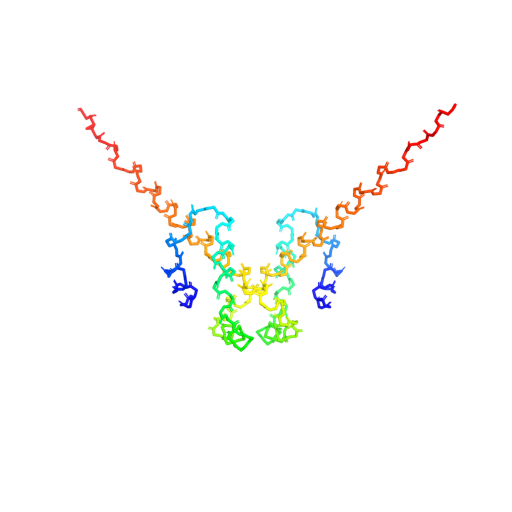 -7.383 12.648 1 66.31 19 GLU B N 1
ATOM 886 C CA . GLU B 1 19 ? -5.523 -6.684 11.812 1 66.31 19 GLU B CA 1
ATOM 887 C C . GLU B 1 19 ? -4.117 -7.23 12.039 1 66.31 19 GLU B C 1
ATOM 889 O O . GLU B 1 19 ? -3.342 -7.363 11.086 1 66.31 19 GLU B O 1
ATOM 894 N N . GLU B 1 20 ? -3.719 -7.469 13.219 1 72.5 20 GLU B N 1
ATOM 895 C CA . GLU B 1 20 ? -2.389 -7.973 13.547 1 72.5 20 GLU B CA 1
ATOM 896 C C . GLU B 1 20 ? -2.15 -9.352 12.922 1 72.5 20 GLU B C 1
ATOM 898 O O . GLU B 1 20 ? -1.044 -9.648 12.469 1 72.5 20 GLU B O 1
ATOM 903 N N . ASP B 1 21 ? -3.156 -10.062 12.891 1 79 21 ASP B N 1
ATOM 904 C CA . ASP B 1 21 ? -3.045 -11.406 12.344 1 79 21 ASP B CA 1
ATOM 905 C C . ASP B 1 21 ? -2.787 -11.367 10.836 1 79 21 ASP B C 1
ATOM 907 O O . ASP B 1 21 ? -1.976 -12.133 10.32 1 79 21 ASP B O 1
ATOM 911 N N . ALA B 1 22 ? -3.453 -10.383 10.219 1 80.62 22 ALA B N 1
ATOM 912 C CA . ALA B 1 22 ? -3.281 -10.258 8.773 1 80.62 22 ALA B CA 1
ATOM 913 C C . ALA B 1 22 ? -1.847 -9.875 8.422 1 80.62 22 ALA B C 1
ATOM 915 O O . ALA B 1 22 ? -1.259 -10.422 7.488 1 80.62 22 ALA B O 1
ATOM 916 N N . PHE B 1 23 ? -1.29 -9.062 9.312 1 85.31 23 PHE B N 1
ATOM 917 C CA . PHE B 1 23 ? 0.064 -8.586 9.047 1 85.31 23 PHE B CA 1
ATOM 918 C C . PHE B 1 23 ? 1.071 -9.727 9.195 1 85.31 23 PHE B C 1
ATOM 920 O O . PHE B 1 23 ? 2.004 -9.844 8.398 1 85.31 23 PHE B O 1
ATOM 927 N N . ILE B 1 24 ? 0.873 -10.547 10.172 1 87.06 24 ILE B N 1
ATOM 928 C CA . ILE B 1 24 ? 1.78 -11.656 10.453 1 87.06 24 ILE B CA 1
ATOM 929 C C . ILE B 1 24 ? 1.74 -12.656 9.305 1 87.06 24 ILE B C 1
ATOM 931 O O . ILE B 1 24 ? 2.781 -13.156 8.867 1 87.06 24 ILE B O 1
ATOM 935 N N . ILE B 1 25 ? 0.6 -12.961 8.836 1 87.12 25 ILE B N 1
ATOM 936 C CA . ILE B 1 25 ? 0.423 -13.914 7.742 1 87.12 25 ILE B CA 1
ATOM 937 C C . ILE B 1 25 ? 1.116 -13.383 6.488 1 87.12 25 ILE B C 1
ATOM 939 O O . ILE B 1 25 ? 1.84 -14.125 5.816 1 87.12 25 ILE B O 1
ATOM 943 N N . ILE B 1 26 ? 0.943 -12.141 6.199 1 92.19 26 ILE B N 1
ATOM 944 C CA . ILE B 1 26 ? 1.547 -11.523 5.023 1 92.19 26 ILE B CA 1
ATOM 945 C C . ILE B 1 26 ? 3.068 -11.578 5.133 1 92.19 26 ILE B C 1
ATOM 947 O O . ILE B 1 26 ? 3.76 -11.859 4.152 1 92.19 26 ILE B O 1
ATOM 951 N N . GLU B 1 27 ? 3.539 -11.266 6.328 1 89 27 GLU B N 1
ATOM 952 C CA . GLU B 1 27 ? 4.98 -11.359 6.555 1 89 27 GLU B CA 1
ATOM 953 C C . GLU B 1 27 ? 5.496 -12.758 6.258 1 89 27 GLU B C 1
ATOM 955 O O . GLU B 1 27 ? 6.578 -12.922 5.688 1 89 27 GLU B O 1
ATOM 960 N N . GLY B 1 28 ? 4.762 -13.688 6.727 1 89 28 GLY B N 1
ATOM 961 C CA . GLY B 1 28 ? 5.125 -15.062 6.445 1 89 28 GLY B CA 1
ATOM 962 C C . GLY B 1 28 ? 5.148 -15.383 4.961 1 89 28 GLY B C 1
ATOM 963 O O . GLY B 1 28 ? 6.051 -16.078 4.484 1 89 28 GLY B O 1
ATOM 964 N N . ILE B 1 29 ? 4.168 -14.875 4.199 1 90 29 ILE B N 1
ATOM 965 C CA . ILE B 1 29 ? 4.074 -15.07 2.754 1 90 29 ILE B CA 1
ATOM 966 C C . ILE B 1 29 ? 5.262 -14.391 2.066 1 90 29 ILE B C 1
ATOM 968 O O . ILE B 1 29 ? 5.91 -14.992 1.208 1 90 29 ILE B O 1
ATOM 972 N N . MET B 1 30 ? 5.598 -13.164 2.449 1 91.94 30 MET B N 1
ATOM 973 C CA . MET B 1 30 ? 6.641 -12.352 1.828 1 91.94 30 MET B CA 1
ATOM 974 C C . MET B 1 30 ? 8.016 -12.961 2.076 1 91.94 30 MET B C 1
ATOM 976 O O . MET B 1 30 ? 8.945 -12.75 1.291 1 91.94 30 MET B O 1
ATOM 980 N N . GLU B 1 31 ? 8.242 -13.734 3.143 1 91.31 31 GLU B N 1
ATOM 981 C CA . GLU B 1 31 ? 9.516 -14.367 3.467 1 91.31 31 GLU B CA 1
ATOM 982 C C . GLU B 1 31 ? 9.961 -15.32 2.355 1 91.31 31 GLU B C 1
ATOM 984 O O . GLU B 1 31 ? 11.156 -15.531 2.152 1 91.31 31 GLU B O 1
ATOM 989 N N . SER B 1 32 ? 8.977 -15.797 1.647 1 89.56 32 SER B N 1
ATOM 990 C CA . SER B 1 32 ? 9.273 -16.766 0.592 1 89.56 32 SER B CA 1
ATOM 991 C C . SER B 1 32 ? 9.523 -16.062 -0.74 1 89.56 32 SER B C 1
ATOM 993 O O . SER B 1 32 ? 9.922 -16.688 -1.716 1 89.56 32 SER B O 1
ATOM 995 N N . PHE B 1 33 ? 9.234 -14.828 -0.772 1 92.44 33 PHE B N 1
ATOM 996 C CA . PHE B 1 33 ? 9.375 -14.094 -2.023 1 92.44 33 PHE B CA 1
ATOM 997 C C . PHE B 1 33 ? 10.797 -13.562 -2.186 1 92.44 33 PHE B C 1
ATOM 999 O O . PHE B 1 33 ? 11.391 -13.062 -1.23 1 92.44 33 PHE B O 1
ATOM 1006 N N . THR B 1 34 ? 11.359 -13.625 -3.389 1 93.56 34 THR B N 1
ATOM 1007 C CA . THR B 1 34 ? 12.617 -12.992 -3.758 1 93.56 34 THR B CA 1
ATOM 1008 C C . THR B 1 34 ? 12.367 -11.633 -4.406 1 93.56 34 THR B C 1
ATOM 1010 O O . THR B 1 34 ? 11.219 -11.273 -4.688 1 93.56 34 THR B O 1
ATOM 1013 N N . ALA B 1 35 ? 13.445 -10.906 -4.621 1 92.56 35 ALA B N 1
ATOM 1014 C CA . ALA B 1 35 ? 13.344 -9.633 -5.336 1 92.56 35 ALA B CA 1
ATOM 1015 C C . ALA B 1 35 ? 12.75 -9.836 -6.723 1 92.56 35 ALA B C 1
ATOM 1017 O O . ALA B 1 35 ? 11.953 -9.008 -7.188 1 92.56 35 ALA B O 1
ATOM 1018 N N . ARG B 1 36 ? 13.141 -10.898 -7.328 1 94 36 ARG B N 1
ATOM 1019 C CA . ARG B 1 36 ? 12.609 -11.219 -8.648 1 94 36 ARG B CA 1
ATOM 1020 C C . ARG B 1 36 ? 11.117 -11.492 -8.594 1 94 36 ARG B C 1
ATOM 1022 O O . ARG B 1 36 ? 10.359 -11.055 -9.461 1 94 36 ARG B O 1
ATOM 1029 N N . ASP B 1 37 ? 10.641 -12.195 -7.559 1 93.88 37 ASP B N 1
ATOM 1030 C CA . ASP B 1 37 ? 9.219 -12.492 -7.383 1 93.88 37 ASP B CA 1
ATOM 1031 C C . ASP B 1 37 ? 8.406 -11.211 -7.211 1 93.88 37 ASP B C 1
ATOM 1033 O O . ASP B 1 37 ? 7.34 -11.062 -7.805 1 93.88 37 ASP B O 1
ATOM 1037 N N . VAL B 1 38 ? 8.945 -10.305 -6.445 1 95 38 VAL B N 1
ATOM 1038 C CA . VAL B 1 38 ? 8.266 -9.047 -6.156 1 95 38 VAL B CA 1
ATOM 1039 C C . VAL B 1 38 ? 8.141 -8.227 -7.438 1 95 38 VAL B C 1
ATOM 1041 O O . VAL B 1 38 ? 7.066 -7.684 -7.73 1 95 38 VAL B O 1
ATOM 1044 N N . ASN B 1 39 ? 9.203 -8.195 -8.211 1 94.88 39 ASN B N 1
ATOM 1045 C CA . ASN B 1 39 ? 9.195 -7.469 -9.477 1 94.88 39 ASN B CA 1
ATOM 1046 C C . ASN B 1 39 ? 8.195 -8.07 -10.461 1 94.88 39 ASN B C 1
ATOM 1048 O O . ASN B 1 39 ? 7.449 -7.34 -11.117 1 94.88 39 ASN B O 1
ATOM 1052 N N . GLN B 1 40 ? 8.195 -9.383 -10.531 1 93.62 40 GLN B N 1
ATOM 1053 C CA . GLN B 1 40 ? 7.297 -10.078 -11.445 1 93.62 40 GLN B CA 1
ATOM 1054 C C . GLN B 1 40 ? 5.836 -9.859 -11.055 1 93.62 40 GLN B C 1
ATOM 1056 O O . GLN B 1 40 ? 4.984 -9.641 -11.914 1 93.62 40 GLN B O 1
ATOM 1061 N N . LEU B 1 41 ? 5.574 -9.938 -9.836 1 93 41 LEU B N 1
ATOM 1062 C CA . L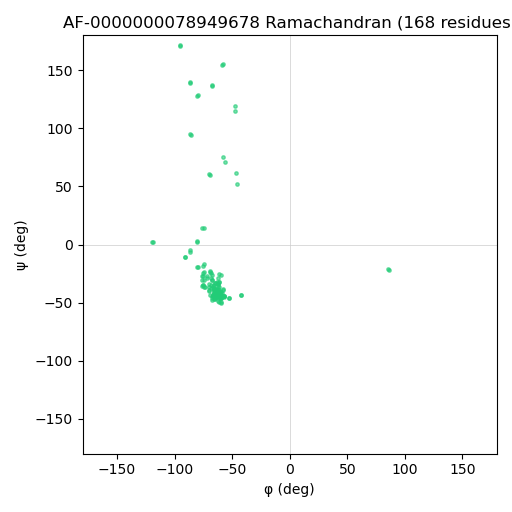EU B 1 41 ? 4.219 -9.719 -9.344 1 93 41 LEU B CA 1
ATOM 1063 C C . LEU B 1 41 ? 3.73 -8.312 -9.703 1 93 41 LEU B C 1
ATOM 1065 O O . LEU B 1 41 ? 2.617 -8.148 -10.211 1 93 41 LEU B O 1
ATOM 1069 N N . PHE B 1 42 ? 4.602 -7.355 -9.469 1 95.19 42 PHE B N 1
ATOM 1070 C CA . PHE B 1 42 ? 4.258 -5.977 -9.805 1 95.19 42 PHE B CA 1
ATOM 1071 C C . PHE B 1 42 ? 3.939 -5.844 -11.289 1 95.19 42 PHE B C 1
ATOM 1073 O O . PHE B 1 42 ? 2.963 -5.191 -11.664 1 95.19 42 PHE B O 1
ATOM 1080 N N . HIS B 1 43 ? 4.723 -6.43 -12.062 1 92.56 43 HIS B N 1
ATOM 1081 C CA . HIS B 1 43 ? 4.566 -6.348 -13.508 1 92.56 43 HIS B CA 1
ATOM 1082 C C . HIS B 1 43 ? 3.303 -7.062 -13.969 1 92.56 43 HIS B C 1
ATOM 1084 O O . HIS B 1 43 ? 2.682 -6.664 -14.953 1 92.56 43 HIS B O 1
ATOM 1090 N N . ASP B 1 44 ? 2.902 -8.102 -13.258 1 91.81 44 ASP B N 1
ATOM 1091 C CA . ASP B 1 44 ? 1.738 -8.898 -13.625 1 91.81 44 ASP B CA 1
ATOM 1092 C C . ASP B 1 44 ? 0.442 -8.211 -13.203 1 91.81 44 ASP B C 1
ATOM 1094 O O . ASP B 1 44 ? -0.641 -8.578 -13.664 1 91.81 44 ASP B O 1
ATOM 1098 N N . LEU B 1 45 ? 0.543 -7.281 -12.281 1 91.94 45 LEU B N 1
ATOM 1099 C CA . LEU B 1 45 ? -0.642 -6.523 -11.891 1 91.94 45 LEU B CA 1
ATOM 1100 C C . LEU B 1 45 ? -1.116 -5.629 -13.031 1 91.94 45 LEU B C 1
ATOM 1102 O O . LEU B 1 45 ? -0.303 -4.996 -13.703 1 91.94 45 LEU B O 1
ATOM 1106 N N . PRO B 1 46 ? -2.422 -5.633 -13.234 1 92.81 46 PRO B N 1
ATOM 1107 C CA . PRO B 1 46 ? -2.934 -4.672 -14.219 1 92.81 46 PRO B CA 1
ATOM 1108 C C . PRO B 1 46 ? -2.584 -3.229 -13.867 1 92.81 46 PRO B C 1
ATOM 1110 O O . PRO B 1 46 ? -2.412 -2.898 -12.695 1 92.81 46 PRO B O 1
ATOM 1113 N N . GLU B 1 47 ? -2.535 -2.396 -14.859 1 92 47 GLU B N 1
ATOM 1114 C CA . GLU B 1 47 ? -2.084 -1.016 -14.719 1 92 47 GLU B CA 1
ATOM 1115 C C . GLU B 1 47 ? -2.848 -0.295 -13.609 1 92 47 GLU B C 1
ATOM 1117 O O . GLU B 1 47 ? -2.242 0.329 -12.734 1 92 47 GLU B O 1
ATOM 1122 N N . PRO B 1 48 ? -4.254 -0.419 -13.547 1 93.19 48 PRO B N 1
ATOM 1123 C CA . PRO B 1 48 ? -4.977 0.284 -12.484 1 93.19 48 PRO B CA 1
ATOM 1124 C C . PRO B 1 48 ? -4.57 -0.182 -11.086 1 93.19 48 PRO B C 1
ATOM 1126 O O . PRO B 1 48 ? -4.523 0.624 -10.156 1 93.19 48 PRO B O 1
ATOM 1129 N N . GLU B 1 49 ? -4.23 -1.419 -11 1 92.94 49 GLU B N 1
ATOM 1130 C CA . GLU B 1 49 ? -3.854 -1.969 -9.703 1 92.94 49 GLU B CA 1
ATOM 1131 C C . GLU B 1 49 ? -2.453 -1.52 -9.297 1 92.94 49 GLU B C 1
ATOM 1133 O O . GLU B 1 49 ? -2.184 -1.305 -8.109 1 92.94 49 GLU B O 1
ATOM 1138 N N . ARG B 1 50 ? -1.59 -1.392 -10.289 1 95.56 50 ARG B N 1
ATOM 1139 C CA . ARG B 1 50 ? -0.256 -0.874 -10 1 95.56 50 ARG B CA 1
ATOM 1140 C C . ARG B 1 50 ? -0.324 0.566 -9.508 1 95.56 50 ARG B C 1
ATOM 1142 O O . ARG B 1 50 ? 0.401 0.945 -8.586 1 95.56 50 ARG B O 1
ATOM 1149 N N . PHE B 1 51 ? -1.214 1.32 -10.133 1 94.69 51 PHE B N 1
ATOM 1150 C CA . PHE B 1 51 ? -1.438 2.693 -9.695 1 94.69 51 PHE B CA 1
ATOM 1151 C C . PHE B 1 51 ? -1.967 2.73 -8.266 1 94.69 51 PHE B C 1
ATOM 1153 O O . PHE B 1 51 ? -1.507 3.529 -7.449 1 94.69 51 PHE B O 1
ATOM 1160 N N . ASP B 1 52 ? -2.902 1.789 -7.965 1 93.19 52 ASP B N 1
ATOM 1161 C CA . ASP B 1 52 ? -3.479 1.71 -6.629 1 93.19 52 ASP B CA 1
ATOM 1162 C C . ASP B 1 52 ? -2.408 1.396 -5.586 1 93.19 52 ASP B C 1
ATOM 1164 O O . ASP B 1 52 ? -2.4 1.977 -4.5 1 93.19 52 ASP B O 1
ATOM 1168 N N . MET B 1 53 ? -1.603 0.479 -5.945 1 95.56 53 MET B N 1
ATOM 1169 C CA . MET B 1 53 ? -0.545 0.07 -5.023 1 95.56 53 MET B CA 1
ATOM 1170 C C . MET B 1 53 ? 0.389 1.235 -4.715 1 95.56 53 MET B C 1
ATOM 1172 O O . MET B 1 53 ? 0.753 1.455 -3.559 1 95.56 53 MET B O 1
ATOM 1176 N N . LEU B 1 54 ? 0.806 1.981 -5.801 1 96 54 LEU B N 1
ATOM 1177 C CA . LEU B 1 54 ? 1.69 3.123 -5.594 1 96 54 LEU B CA 1
ATOM 1178 C C . LEU B 1 54 ? 0.995 4.207 -4.781 1 96 54 LEU B C 1
ATOM 1180 O O . LEU B 1 54 ? 1.597 4.793 -3.877 1 96 54 LEU B O 1
ATOM 1184 N N . ALA B 1 55 ? -0.307 4.465 -5.082 1 93.62 55 ALA B N 1
ATOM 1185 C CA . ALA B 1 55 ? -1.068 5.469 -4.348 1 93.62 55 ALA B CA 1
ATOM 1186 C C . ALA B 1 55 ? -1.145 5.125 -2.863 1 93.62 55 ALA B C 1
ATOM 1188 O O . ALA B 1 55 ? -0.947 5.988 -2.008 1 93.62 55 ALA B O 1
ATOM 1189 N N . LEU B 1 56 ? -1.435 3.889 -2.568 1 94.81 56 LEU B N 1
ATOM 1190 C CA . LEU B 1 56 ? -1.515 3.406 -1.193 1 94.81 56 LEU B CA 1
ATOM 1191 C C . LEU B 1 56 ? -0.18 3.586 -0.477 1 94.81 56 LEU B C 1
ATOM 1193 O O . LEU B 1 56 ? -0.144 4.027 0.674 1 94.81 56 LEU B O 1
ATOM 1197 N N . TYR B 1 57 ? 0.86 3.225 -1.205 1 95.38 57 TYR B N 1
ATOM 1198 C CA . TYR B 1 57 ? 2.197 3.35 -0.635 1 95.38 57 TYR B CA 1
ATOM 1199 C C . TYR B 1 57 ? 2.521 4.805 -0.319 1 95.38 57 TYR B C 1
ATOM 1201 O O . TYR B 1 57 ? 2.994 5.117 0.777 1 95.38 57 TYR B O 1
ATOM 1209 N N . LEU B 1 58 ? 2.293 5.746 -1.255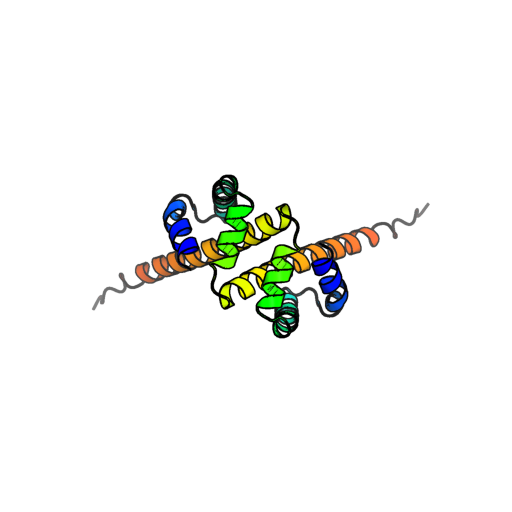 1 93 58 LEU B N 1
ATOM 1210 C CA . LEU B 1 58 ? 2.543 7.172 -1.06 1 93 58 LEU B CA 1
ATOM 1211 C C . LEU B 1 58 ? 1.706 7.719 0.092 1 93 58 LEU B C 1
ATOM 1213 O O . LEU B 1 58 ? 2.203 8.492 0.912 1 93 58 LEU B O 1
ATOM 1217 N N . TYR B 1 59 ? 0.472 7.285 0.161 1 91.12 59 TYR B N 1
ATOM 1218 C CA . TYR B 1 59 ? -0.427 7.707 1.23 1 91.12 59 TYR B CA 1
ATOM 1219 C C . TYR B 1 59 ? 0.13 7.316 2.596 1 91.12 59 TYR B C 1
ATOM 1221 O O . TYR B 1 59 ? 0.174 8.141 3.512 1 91.12 59 TYR B O 1
ATOM 1229 N N . GLU B 1 60 ? 0.534 6.082 2.742 1 90.19 60 GLU B N 1
ATOM 1230 C CA . GLU B 1 60 ? 1.072 5.586 4.008 1 90.19 60 GLU B CA 1
ATOM 1231 C C . GLU B 1 60 ? 2.363 6.309 4.375 1 90.19 60 GLU B C 1
ATOM 1233 O O . GLU B 1 60 ? 2.592 6.621 5.547 1 90.19 60 GLU B O 1
ATOM 1238 N N . LYS B 1 61 ? 3.223 6.535 3.375 1 90.38 61 LYS B N 1
ATOM 1239 C CA . LYS B 1 61 ? 4.473 7.246 3.631 1 90.38 61 LYS B CA 1
ATOM 1240 C C . LYS B 1 61 ? 4.203 8.68 4.074 1 90.38 61 LYS B C 1
ATOM 1242 O O . LYS B 1 61 ? 4.84 9.18 5.004 1 90.38 61 LYS B O 1
ATOM 1247 N N . PHE B 1 62 ? 3.258 9.344 3.48 1 87.19 62 PHE B N 1
ATOM 1248 C CA . PHE B 1 62 ? 2.906 10.703 3.854 1 87.19 62 PHE B CA 1
ATOM 1249 C C . PHE B 1 62 ? 2.332 10.75 5.262 1 87.19 62 PHE B C 1
ATOM 1251 O O . PHE B 1 6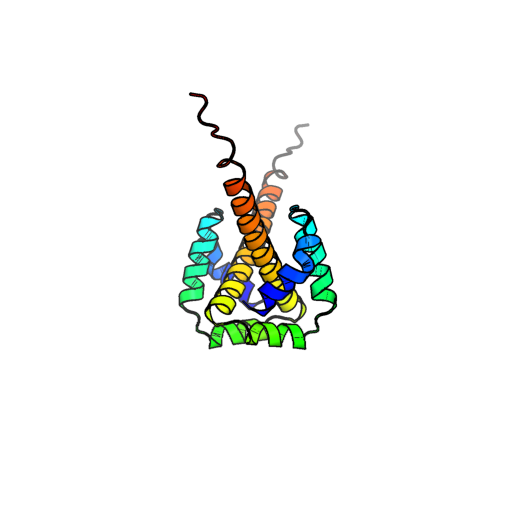2 ? 2.678 11.633 6.051 1 87.19 62 PHE B O 1
ATOM 1258 N N . ARG B 1 63 ? 1.498 9.742 5.504 1 86.69 63 ARG B N 1
ATOM 1259 C CA . ARG B 1 63 ? 0.934 9.656 6.848 1 86.69 63 ARG B CA 1
ATOM 1260 C C . ARG B 1 63 ? 2.031 9.477 7.891 1 86.69 63 ARG B C 1
ATOM 1262 O O . ARG B 1 63 ? 1.987 10.102 8.961 1 86.69 63 ARG B O 1
ATOM 1269 N N . GLN B 1 64 ? 2.961 8.656 7.68 1 85.69 64 GLN B N 1
ATOM 1270 C CA . GLN B 1 64 ? 4.078 8.414 8.586 1 85.69 64 GLN B CA 1
ATOM 1271 C C . GLN B 1 64 ? 4.891 9.688 8.805 1 85.69 64 GLN B C 1
ATOM 1273 O O . GLN B 1 64 ? 5.273 9.992 9.938 1 85.69 64 GLN B O 1
ATOM 1278 N N . LYS B 1 65 ? 5.105 10.336 7.766 1 84.62 65 LYS B N 1
ATOM 1279 C CA . LYS B 1 65 ? 5.883 11.57 7.852 1 84.62 65 LYS B CA 1
ATOM 1280 C C . LYS B 1 65 ? 5.125 12.648 8.625 1 84.62 65 LYS B C 1
ATOM 1282 O O . LYS B 1 65 ? 5.715 13.375 9.43 1 84.62 65 LYS B O 1
ATOM 1287 N N . LEU B 1 66 ? 3.857 12.797 8.336 1 83.38 66 LEU B N 1
ATOM 1288 C CA . LEU B 1 66 ? 3.021 13.742 9.055 1 83.38 66 LEU B CA 1
ATOM 1289 C C . LEU B 1 66 ? 3.037 13.453 10.555 1 83.38 66 LEU B C 1
ATOM 1291 O O . LEU B 1 66 ? 3.115 14.375 11.375 1 83.38 66 LEU B O 1
ATOM 1295 N N . ALA B 1 67 ? 2.922 12.188 10.875 1 81.94 67 ALA B N 1
ATOM 1296 C CA . ALA B 1 67 ? 2.934 11.758 12.273 1 81.94 67 ALA B CA 1
ATOM 1297 C C . ALA B 1 67 ? 4.273 12.078 12.93 1 81.94 67 ALA B C 1
ATOM 1299 O O . ALA B 1 67 ? 4.312 12.492 14.094 1 81.94 67 ALA B O 1
ATOM 1300 N N . GLU B 1 68 ? 5.27 11.852 12.18 1 81.81 68 GLU B N 1
ATOM 1301 C CA . GLU B 1 68 ? 6.605 12.109 12.695 1 81.81 68 GLU B CA 1
ATOM 1302 C C . GLU B 1 68 ? 6.82 13.602 12.945 1 81.81 68 GLU B C 1
ATOM 1304 O O . GLU B 1 68 ? 7.473 13.992 13.914 1 81.81 68 GLU B O 1
ATOM 1309 N N . GLU B 1 69 ? 6.293 14.414 12.047 1 78.88 69 GLU B N 1
ATOM 1310 C CA . GLU B 1 69 ? 6.434 15.859 12.18 1 78.88 69 GLU B CA 1
ATOM 1311 C C . GLU B 1 69 ? 5.52 16.406 13.281 1 78.88 69 GLU B C 1
ATOM 1313 O O . GLU B 1 69 ? 5.82 17.438 13.891 1 78.88 69 GLU B O 1
ATOM 1318 N N . GLY B 1 70 ? 4.309 15.734 13.328 1 71.81 70 GLY B N 1
ATOM 1319 C CA . GLY B 1 70 ? 3.424 16.109 14.422 1 71.81 70 GLY B CA 1
ATOM 1320 C C . GLY B 1 70 ? 3.979 15.766 15.789 1 71.81 70 GLY B C 1
ATOM 1321 O O . GLY B 1 70 ? 3.77 16.5 16.75 1 71.81 70 GLY B O 1
ATOM 1322 N N . ILE B 1 71 ? 4.449 14.625 15.914 1 62 71 ILE B N 1
ATOM 1323 C CA . ILE B 1 71 ? 5.043 14.195 17.172 1 62 71 ILE B CA 1
ATOM 1324 C C . ILE B 1 71 ? 6.254 15.07 17.5 1 62 71 ILE B C 1
ATOM 1326 O O . ILE B 1 71 ? 6.5 15.398 18.656 1 62 71 ILE B O 1
ATOM 1330 N N . GLY B 1 72 ? 6.977 15.383 16.406 1 53.06 72 GLY B N 1
ATOM 1331 C CA . GLY B 1 72 ? 8.102 16.266 16.656 1 53.06 72 GLY B CA 1
ATOM 1332 C C . GLY B 1 72 ? 7.684 17.656 17.109 1 53.06 72 GLY B C 1
ATOM 1333 O O . GLY B 1 72 ? 8.383 18.297 17.906 1 53.06 72 GLY B O 1
ATOM 1334 N N . GLN B 1 73 ? 6.602 18.125 16.453 1 52.59 73 GLN B N 1
ATOM 1335 C CA . GLN B 1 73 ? 6.176 19.453 16.875 1 52.59 73 GLN B CA 1
ATOM 1336 C C . GLN B 1 73 ? 5.613 19.422 18.297 1 52.59 73 GLN B C 1
ATOM 1338 O O . GLN B 1 73 ? 5.66 20.438 19 1 52.59 73 GLN B O 1
ATOM 1343 N N . THR B 1 74 ? 5.027 18.266 18.734 1 50.72 74 THR B N 1
ATOM 1344 C CA . THR B 1 74 ? 4.566 18.266 20.109 1 50.72 74 THR B CA 1
ATOM 1345 C C . THR B 1 74 ? 5.746 18.234 21.078 1 50.72 74 THR B C 1
ATOM 1347 O O . THR B 1 74 ? 5.582 18.469 22.281 1 50.72 74 THR B O 1
ATOM 1350 N N . LYS B 1 75 ? 6.844 17.688 20.734 1 48.41 75 LYS B N 1
ATOM 1351 C CA . LYS B 1 75 ? 7.891 17.641 21.75 1 48.41 75 LYS B CA 1
ATOM 1352 C C . LYS B 1 75 ? 8.445 19.047 22.031 1 48.41 75 LYS B C 1
ATOM 1354 O O . LYS B 1 75 ? 9.109 19.266 23.047 1 48.41 75 LYS B O 1
ATOM 1359 N N . ASN B 1 76 ? 8.516 19.891 21.078 1 45.19 76 ASN B N 1
ATOM 1360 C CA . ASN B 1 76 ? 9.227 21.109 21.422 1 45.19 76 ASN B CA 1
ATOM 1361 C C . ASN B 1 76 ? 8.383 22.031 22.297 1 45.19 76 ASN B C 1
ATOM 1363 O O . ASN B 1 76 ? 8.852 23.078 22.75 1 45.19 76 ASN B O 1
ATOM 1367 N N . ARG B 1 77 ? 7.086 21.922 22.156 1 41.91 77 ARG B N 1
ATOM 1368 C CA . ARG B 1 77 ? 6.43 23 22.906 1 41.91 77 ARG B CA 1
ATOM 1369 C C . ARG B 1 77 ? 6.602 22.797 24.406 1 41.91 77 ARG B C 1
ATOM 1371 O O . ARG B 1 77 ? 6.422 23.734 25.188 1 41.91 77 ARG B O 1
ATOM 1378 N N . ASP B 1 78 ? 6.613 21.547 24.891 1 42.59 78 ASP B N 1
ATOM 1379 C CA . ASP B 1 78 ? 6.492 21.469 26.344 1 42.59 78 ASP B CA 1
ATOM 1380 C C . ASP B 1 78 ? 7.797 21.875 27.031 1 42.59 78 ASP B C 1
ATOM 1382 O O . ASP B 1 78 ? 7.859 21.969 28.25 1 42.59 78 ASP B O 1
ATOM 1386 N N . ASP B 1 79 ? 8.891 21.781 26.375 1 43.94 79 ASP B N 1
ATOM 1387 C CA . ASP B 1 79 ? 10.078 21.953 27.203 1 43.94 79 ASP B CA 1
ATOM 1388 C C . ASP B 1 79 ? 10.273 23.422 27.562 1 43.94 79 ASP B C 1
ATOM 1390 O O . ASP B 1 79 ? 11.25 23.781 28.234 1 43.94 79 ASP B O 1
ATOM 1394 N N . GLY B 1 80 ? 9.656 24.359 26.844 1 38.56 80 GLY B N 1
ATOM 1395 C CA . GLY B 1 80 ? 10.07 25.719 27.172 1 38.56 80 GLY B CA 1
ATOM 1396 C C . GLY B 1 80 ? 9.609 26.172 28.531 1 38.56 80 GLY B C 1
ATOM 1397 O O . GLY B 1 80 ? 9.984 27.266 29 1 38.56 80 GLY B O 1
ATOM 1398 N N . GLN B 1 81 ? 8.312 25.891 28.953 1 40.69 81 GLN B N 1
ATOM 1399 C CA . GLN B 1 81 ? 7.824 26.781 29.984 1 40.69 81 GLN B CA 1
ATOM 1400 C C . GLN B 1 81 ? 8.352 26.375 31.359 1 40.69 81 GLN B C 1
ATOM 1402 O O . GLN B 1 81 ? 7.77 26.734 32.375 1 40.69 81 GLN B O 1
ATOM 1407 N N . ILE B 1 82 ? 9.195 25.375 31.562 1 38.56 82 ILE B N 1
ATOM 1408 C CA . ILE B 1 82 ? 9.453 25.25 33 1 38.56 82 ILE B CA 1
ATOM 1409 C C . ILE B 1 82 ? 10.281 26.422 33.469 1 38.56 82 ILE B C 1
ATOM 1411 O O . ILE B 1 82 ? 11.477 26.531 33.156 1 38.56 82 ILE B O 1
ATOM 1415 N N . LYS B 1 83 ? 9.891 27.656 33.375 1 39.38 83 LYS B N 1
ATOM 1416 C CA . LYS B 1 83 ? 10.477 28.766 34.125 1 39.38 83 LYS B CA 1
ATOM 1417 C C . LYS B 1 83 ? 10.617 28.406 35.594 1 39.38 83 LYS B C 1
ATOM 1419 O O . LYS B 1 83 ? 9.734 27.781 36.188 1 39.38 83 LYS B O 1
ATOM 1424 N N . PHE B 1 84 ? 11.891 28.297 36.188 1 37.69 84 PHE B N 1
ATOM 1425 C CA . PHE B 1 84 ? 12.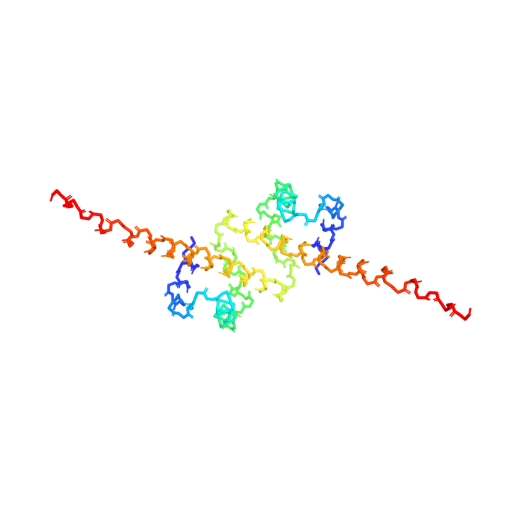461 28.25 37.531 1 37.69 84 PHE B CA 1
ATOM 1426 C C . PHE B 1 84 ? 11.867 29.344 38.406 1 37.69 84 PHE B C 1
ATOM 1428 O O . PHE B 1 84 ? 12.117 30.531 38.188 1 37.69 84 PHE B O 1
ATOM 1435 N N . TYR B 1 85 ? 10.625 29.453 38.719 1 35.69 85 TYR B N 1
ATOM 1436 C CA . TYR B 1 85 ? 10.203 30.344 39.781 1 35.69 85 TYR B CA 1
ATOM 1437 C C . TYR B 1 85 ? 10.914 30.016 41.094 1 35.69 85 TYR B C 1
ATOM 1439 O O . TYR B 1 85 ? 10.805 28.891 41.594 1 35.69 85 TYR B O 1
ATOM 1447 N N . HIS B 1 86 ? 12.336 30.297 41.281 1 23.98 86 HIS B N 1
ATOM 1448 C CA . HIS B 1 86 ? 12.789 30.672 42.625 1 23.98 86 HIS B CA 1
ATOM 1449 C C . HIS B 1 86 ? 12.086 31.938 43.094 1 23.98 86 HIS B C 1
ATOM 1451 O O . HIS B 1 86 ? 11.695 32.781 42.281 1 23.98 86 HIS B O 1
#

InterPro domains:
  IPR046152 Protein of unknown function DUF6154 [PF19651] (1-69)

pLDDT: mean 77.59, std 18.97, range [22.94, 96.12]

Solvent-accessible surface area (backbone atoms only — not comparable to full-atom values): 10042 Å² total; per-residue (Å²): 111,69,67,61,47,51,53,39,69,71,44,49,84,70,40,76,79,46,70,70,40,43,50,53,53,48,53,59,58,52,69,75,51,49,73,67,50,53,52,49,51,55,68,68,40,53,69,72,54,45,51,48,38,52,50,52,41,54,43,54,52,48,50,51,49,50,50,52,52,49,52,52,55,54,60,58,60,65,70,64,69,74,67,83,79,125,110,68,68,61,49,50,53,42,68,71,44,48,85,69,41,78,79,47,70,68,41,42,50,53,53,48,52,59,58,52,71,74,52,49,73,66,52,53,52,50,51,55,67,68,40,54,69,72,54,46,52,49,39,51,51,52,42,53,43,51,51,48,51,53,49,50,50,52,52,49,54,51,56,58,57,61,62,67,69,66,69,76,69,80,81,124